Protein AF-A0A914ZZ86-F1 (afdb_monomer)

Secondary structure (DSSP, 8-state):
-EEE--SS---SPPP-TT-TT--EEE--SS---S--S-TT-TT--EEE--SS---EE-S-TT-TT--EEE-TTS---EE-S-TT---

Foldseek 3Di:
DEDADEQPQDQDDDQPLVPQQYAYYHHYHHAHADDDNCLNNLNHQYDHHHQYAHAEDADCLSNLNHNYDHPHNYNHPYYDNCPSHDD

Organism: Parascaris univalens (NCBI:txid6257)

pLDDT: mean 94.18, std 5.55, range [57.41, 98.62]

Solvent-accessible surface area (backbone atoms only — not comparable to full-atom values): 4544 Å² total; per-residue (Å²): 82,73,47,78,51,65,66,68,66,43,53,64,60,66,76,51,69,86,49,54,63,30,26,33,42,35,41,29,48,28,47,29,44,53,60,49,60,47,67,60,34,47,53,22,30,32,44,33,40,31,36,26,47,27,35,45,46,41,62,45,56,50,33,56,50,38,78,41,79,40,62,51,65,43,55,66,79,45,85,46,47,56,88,51,57,57,135

InterPro domains:
  IPR001611 Leucine-rich repeat [PS51450] (21-42)
  IPR001611 Leucine-rich repeat [PS51450] (43-64)
  IPR001611 Leucine-rich repeat [PS51450] (65-86)
  IPR003591 Leucine-rich repeat, typical subtype [SM00369] (19-40)
  IPR003591 Leucine-rich repeat, typical subtype [SM00369] (41-62)
  IPR003591 Leucine-rich repeat, typical subtype [SM00369] (63-87)
  IPR025875 Leucine rich repeat 4 [PF12799] (43-83)
  IPR032675 Leucine-rich repeat domain superfamily [G3DSA:3.80.10.10] (1-87)
  IPR050576 Ciliary and flagellar integrity-associated protein [PTHR45973] (9-85)

Structure (mmCIF, N/CA/C/O backbone):
data_AF-A0A914ZZ86-F1
#
_entry.id   AF-A0A914ZZ86-F1
#
loop_
_atom_site.group_PDB
_atom_site.id
_atom_site.type_symbol
_atom_site.label_atom_id
_atom_site.label_alt_id
_atom_site.label_comp_id
_atom_site.label_asym_id
_atom_site.label_entity_id
_atom_site.label_seq_id
_atom_site.pdbx_PDB_ins_code
_atom_site.Cartn_x
_atom_site.Cartn_y
_atom_site.Cartn_z
_atom_site.occupancy
_atom_site.B_iso_or_equiv
_atom_site.auth_seq_id
_atom_site.auth_comp_id
_atom_site.auth_asym_id
_atom_site.auth_atom_id
_atom_site.pdbx_PDB_model_num
ATOM 1 N N . GLU A 1 1 ? 5.189 0.003 16.765 1.00 89.62 1 GLU A N 1
ATOM 2 C CA . GLU A 1 1 ? 6.361 -0.446 15.977 1.00 89.62 1 GLU A CA 1
ATOM 3 C C . GLU A 1 1 ? 6.355 0.233 14.613 1.00 89.62 1 GLU A C 1
ATOM 5 O O . GLU A 1 1 ? 5.293 0.686 14.184 1.00 89.62 1 GLU A O 1
ATOM 10 N N . SER A 1 2 ? 7.505 0.333 13.949 1.00 95.19 2 SER A N 1
ATOM 11 C CA . SER A 1 2 ? 7.624 0.884 12.596 1.00 95.19 2 SER A CA 1
ATOM 12 C C . SER A 1 2 ? 8.454 -0.041 11.704 1.00 95.19 2 SER A C 1
ATOM 14 O O . SER A 1 2 ? 9.381 -0.699 12.172 1.00 95.19 2 SER A O 1
ATOM 16 N N . LEU A 1 3 ? 8.107 -0.101 10.419 1.00 96.38 3 LEU A N 1
ATOM 17 C CA . LEU A 1 3 ? 8.841 -0.838 9.395 1.00 96.38 3 LEU A CA 1
ATOM 18 C C . LEU A 1 3 ? 9.116 0.094 8.220 1.00 96.38 3 LEU A C 1
ATOM 20 O O . LEU A 1 3 ? 8.185 0.586 7.584 1.00 96.38 3 LEU A O 1
ATOM 24 N N . GLY A 1 4 ? 10.394 0.317 7.927 1.00 96.31 4 GLY A N 1
ATOM 25 C CA . GLY A 1 4 ? 10.845 1.095 6.779 1.00 96.31 4 GLY A CA 1
ATOM 26 C C . GLY A 1 4 ? 11.614 0.222 5.799 1.00 96.31 4 GLY A C 1
ATOM 27 O O . GLY A 1 4 ? 12.632 -0.358 6.158 1.00 96.31 4 GLY A O 1
ATOM 28 N N . LEU A 1 5 ? 11.135 0.144 4.562 1.00 96.06 5 LEU A N 1
ATOM 29 C CA . LEU A 1 5 ? 11.759 -0.581 3.460 1.00 96.06 5 LEU A CA 1
ATOM 30 C C . LEU A 1 5 ? 11.837 0.349 2.250 1.00 96.06 5 LEU A C 1
ATOM 32 O O . LEU A 1 5 ? 11.051 0.252 1.312 1.00 96.06 5 LEU A O 1
ATOM 36 N N . ILE A 1 6 ? 12.789 1.276 2.289 1.00 96.62 6 ILE A N 1
ATOM 37 C CA . ILE A 1 6 ? 12.956 2.324 1.281 1.00 96.62 6 ILE A CA 1
ATOM 38 C C . ILE A 1 6 ? 13.990 1.879 0.238 1.00 96.62 6 ILE A C 1
ATOM 40 O O . ILE A 1 6 ? 15.066 1.424 0.614 1.00 96.62 6 ILE A O 1
ATOM 44 N N . ARG A 1 7 ? 13.702 2.032 -1.065 1.00 96.00 7 ARG A N 1
ATOM 45 C CA . ARG A 1 7 ? 14.636 1.682 -2.167 1.00 96.00 7 ARG A CA 1
ATOM 46 C C . ARG A 1 7 ? 15.049 0.205 -2.226 1.00 96.00 7 ARG A C 1
ATOM 48 O O . ARG A 1 7 ? 16.152 -0.122 -2.660 1.00 96.00 7 ARG A O 1
ATOM 55 N N . HIS A 1 8 ? 14.145 -0.706 -1.874 1.00 96.31 8 HIS A N 1
ATOM 56 C CA . HIS A 1 8 ? 14.402 -2.152 -1.924 1.00 96.31 8 HIS A CA 1
ATOM 57 C C . HIS A 1 8 ? 13.930 -2.833 -3.218 1.00 96.31 8 HIS A C 1
ATOM 59 O O . HIS A 1 8 ? 14.024 -4.054 -3.328 1.00 96.31 8 HIS A O 1
ATOM 65 N N . ARG A 1 9 ? 13.430 -2.068 -4.202 1.00 96.19 9 ARG A N 1
ATOM 66 C CA . ARG A 1 9 ? 12.847 -2.595 -5.455 1.00 96.19 9 ARG A CA 1
ATOM 67 C C . ARG A 1 9 ? 11.719 -3.603 -5.198 1.00 96.19 9 ARG A C 1
ATOM 69 O O . ARG A 1 9 ? 11.532 -4.552 -5.956 1.00 96.19 9 ARG A O 1
ATOM 76 N N . ILE A 1 10 ? 10.973 -3.409 -4.112 1.00 96.81 10 ILE A N 1
ATOM 77 C CA . ILE A 1 10 ? 9.847 -4.269 -3.751 1.00 96.81 10 ILE A CA 1
ATOM 78 C C . ILE A 1 10 ? 8.751 -4.091 -4.799 1.00 96.81 10 ILE A C 1
ATOM 80 O O . ILE A 1 10 ? 8.339 -2.971 -5.071 1.00 96.81 10 ILE A O 1
ATOM 84 N N . THR A 1 11 ? 8.272 -5.188 -5.376 1.00 96.44 11 THR A N 1
ATOM 85 C CA . THR A 1 11 ? 7.189 -5.170 -6.375 1.00 96.44 11 THR A CA 1
ATOM 86 C C . THR A 1 11 ? 5.826 -5.523 -5.785 1.00 96.44 11 THR A C 1
ATOM 88 O O . THR A 1 11 ? 4.796 -5.211 -6.380 1.00 96.44 11 THR A O 1
ATOM 91 N N . LYS A 1 12 ? 5.815 -6.172 -4.614 1.00 96.50 12 LYS A N 1
ATOM 92 C CA . LYS A 1 12 ? 4.613 -6.630 -3.911 1.00 96.50 12 LYS A CA 1
ATOM 93 C C . LYS A 1 12 ? 4.746 -6.441 -2.410 1.00 96.50 12 LYS A C 1
ATOM 95 O O . LYS A 1 12 ? 5.795 -6.740 -1.832 1.00 96.50 12 LYS A O 1
ATOM 100 N N . ILE A 1 13 ? 3.670 -5.991 -1.777 1.00 95.00 13 ILE A N 1
ATOM 101 C CA . ILE A 1 13 ? 3.604 -5.862 -0.322 1.00 95.00 13 ILE A CA 1
ATOM 102 C C . ILE A 1 13 ? 3.531 -7.267 0.280 1.00 95.00 13 ILE A C 1
ATOM 104 O O . ILE A 1 13 ? 2.656 -8.065 -0.058 1.00 95.00 13 ILE A O 1
ATOM 108 N N . LYS A 1 14 ? 4.474 -7.589 1.168 1.00 93.62 14 LYS A N 1
ATOM 109 C CA . LYS A 1 14 ? 4.481 -8.871 1.878 1.00 93.62 14 LYS A CA 1
ATOM 110 C C . LYS A 1 14 ? 3.379 -8.904 2.933 1.00 93.62 14 LYS A C 1
ATOM 112 O O . LYS A 1 14 ? 2.991 -7.877 3.475 1.00 93.62 14 LYS A O 1
ATOM 117 N 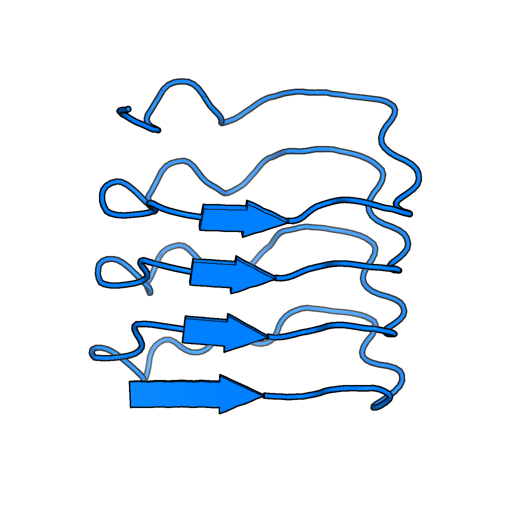N . ASN A 1 15 ? 2.935 -10.108 3.276 1.00 92.12 15 ASN A N 1
ATOM 118 C CA . ASN A 1 15 ? 2.050 -10.295 4.414 1.00 92.12 15 ASN A CA 1
ATOM 119 C C . ASN A 1 15 ? 2.825 -10.101 5.731 1.00 92.12 15 ASN A C 1
ATOM 121 O O . ASN A 1 15 ? 3.744 -10.862 6.042 1.00 92.12 15 ASN A O 1
ATOM 125 N N . TYR A 1 16 ? 2.426 -9.088 6.501 1.00 91.00 16 TYR A N 1
ATOM 126 C CA . TYR A 1 16 ? 3.017 -8.731 7.791 1.00 91.00 16 TYR A CA 1
ATOM 127 C C . TYR A 1 16 ? 2.148 -9.157 8.988 1.00 91.00 16 TYR A C 1
ATOM 129 O O . TYR A 1 16 ? 2.252 -8.564 10.056 1.00 91.00 16 TYR A O 1
ATOM 137 N N . ALA A 1 17 ? 1.321 -10.203 8.868 1.00 89.62 17 ALA A N 1
ATOM 138 C CA . ALA A 1 17 ? 0.384 -10.644 9.916 1.00 89.62 17 ALA A CA 1
ATOM 139 C C . ALA A 1 17 ? 1.012 -10.934 11.294 1.00 89.62 17 ALA A C 1
ATOM 141 O O . ALA A 1 17 ? 0.318 -10.915 12.312 1.00 89.62 17 ALA A O 1
ATOM 142 N N . ARG A 1 18 ? 2.324 -11.195 11.359 1.00 92.38 18 ARG A N 1
ATOM 143 C CA . ARG A 1 18 ? 3.045 -11.370 12.633 1.00 92.38 18 ARG A CA 1
ATOM 144 C C . ARG A 1 18 ? 3.321 -10.046 13.358 1.00 92.38 18 ARG A C 1
ATOM 146 O O . ARG A 1 18 ? 3.562 -10.065 14.558 1.00 92.38 18 ARG A O 1
ATOM 153 N N . MET A 1 19 ? 3.261 -8.915 12.659 1.00 92.56 19 MET A N 1
ATOM 154 C CA . MET A 1 19 ? 3.573 -7.573 13.161 1.00 92.56 19 MET A CA 1
ATOM 155 C C . MET A 1 19 ? 2.299 -6.866 13.641 1.00 92.56 19 MET A C 1
ATOM 157 O O . MET A 1 19 ? 1.918 -5.815 13.131 1.00 92.56 19 MET A O 1
ATOM 161 N N . LYS A 1 20 ? 1.606 -7.470 14.614 1.00 88.25 20 LYS A N 1
ATOM 162 C CA . LYS A 1 20 ? 0.284 -7.006 15.075 1.00 88.25 20 LYS A CA 1
ATOM 163 C C . LYS A 1 20 ? 0.297 -5.576 15.629 1.00 88.25 20 LYS A C 1
ATOM 165 O O . LYS A 1 20 ? -0.707 -4.891 15.525 1.00 88.25 20 LYS A O 1
ATOM 170 N N . ASN A 1 21 ? 1.427 -5.109 16.164 1.00 93.25 21 ASN A N 1
ATOM 171 C CA . ASN A 1 21 ? 1.570 -3.778 16.770 1.00 93.25 21 ASN A CA 1
ATOM 172 C C . ASN A 1 21 ? 2.254 -2.756 15.839 1.00 93.25 21 ASN A C 1
ATOM 174 O O . ASN A 1 21 ? 2.766 -1.716 16.291 1.00 93.25 21 ASN A O 1
ATOM 178 N N . LEU A 1 22 ? 2.306 -3.052 14.536 1.00 96.12 22 LEU A N 1
ATOM 179 C CA . LEU A 1 22 ? 2.856 -2.145 13.540 1.00 96.12 22 LEU A CA 1
ATOM 180 C C . LEU A 1 22 ? 1.961 -0.910 13.411 1.00 96.12 22 LEU A C 1
ATOM 182 O O . LEU A 1 22 ? 0.784 -1.017 13.087 1.00 96.12 22 LEU A O 1
ATOM 186 N N . ARG A 1 23 ? 2.545 0.262 13.666 1.00 96.94 23 ARG A N 1
ATOM 187 C CA . ARG A 1 23 ? 1.875 1.567 13.586 1.00 96.94 23 ARG A CA 1
ATOM 188 C C . ARG A 1 23 ? 2.282 2.346 12.344 1.00 96.94 23 ARG A C 1
ATOM 190 O O . ARG A 1 23 ? 1.488 3.106 11.813 1.00 96.94 23 ARG A O 1
ATOM 197 N N . SER A 1 24 ? 3.503 2.141 11.859 1.00 97.75 24 SER A N 1
ATOM 198 C CA . SER A 1 24 ? 4.036 2.861 10.704 1.00 97.75 24 SER A CA 1
ATOM 199 C C . SER A 1 24 ? 4.656 1.895 9.700 1.00 97.75 24 SER A C 1
ATOM 201 O O . SER A 1 24 ? 5.538 1.112 10.056 1.00 97.75 24 SER A O 1
ATOM 203 N N . LEU A 1 25 ? 4.201 1.958 8.451 1.00 97.56 25 LEU A N 1
ATOM 204 C CA . LEU A 1 25 ? 4.728 1.189 7.330 1.00 97.56 25 LEU A CA 1
ATOM 205 C C . LEU A 1 25 ? 5.181 2.152 6.235 1.00 97.56 25 LEU A C 1
ATOM 207 O O . LEU A 1 25 ? 4.375 2.862 5.639 1.00 97.56 25 LEU A O 1
ATOM 211 N N . CYS A 1 26 ? 6.482 2.164 5.965 1.00 97.81 26 CYS A N 1
ATOM 212 C CA . CYS A 1 26 ? 7.109 3.034 4.983 1.00 97.81 26 CYS A CA 1
ATOM 213 C C . CYS A 1 26 ? 7.741 2.196 3.866 1.00 97.81 26 CYS A C 1
ATOM 215 O O . CYS A 1 26 ? 8.709 1.471 4.084 1.00 97.81 26 CYS A O 1
ATOM 217 N N . LEU A 1 27 ? 7.183 2.302 2.664 1.00 97.69 27 LEU A N 1
ATOM 218 C CA . LEU A 1 27 ? 7.540 1.543 1.462 1.00 97.69 27 LEU A CA 1
ATOM 219 C C . LEU A 1 27 ? 7.911 2.481 0.302 1.00 97.69 27 LEU A C 1
ATOM 221 O O . LEU A 1 27 ? 7.668 2.176 -0.868 1.00 97.69 27 LEU A O 1
ATOM 225 N N . ARG A 1 28 ? 8.515 3.628 0.626 1.00 97.88 28 ARG A N 1
ATOM 226 C CA . ARG A 1 28 ? 8.902 4.658 -0.347 1.00 97.88 28 ARG A CA 1
ATOM 227 C C . ARG A 1 28 ? 9.900 4.153 -1.385 1.00 97.88 28 ARG A C 1
ATOM 229 O O . ARG A 1 28 ? 10.774 3.347 -1.054 1.00 97.88 28 ARG A O 1
ATOM 236 N N . TRP A 1 29 ? 9.844 4.709 -2.594 1.00 98.06 29 TRP A N 1
ATOM 237 C CA . TRP A 1 29 ? 10.813 4.421 -3.658 1.00 98.06 29 TRP A CA 1
ATOM 238 C C . TRP A 1 29 ? 10.923 2.925 -3.960 1.00 98.06 29 TRP A C 1
ATOM 240 O O . TRP A 1 29 ? 12.009 2.340 -3.937 1.00 98.06 29 TRP A O 1
ATOM 250 N N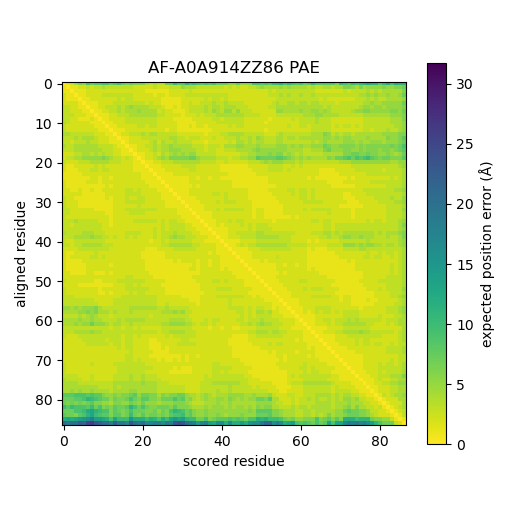 . ASN A 1 30 ? 9.784 2.286 -4.199 1.00 98.44 30 ASN A N 1
ATOM 251 C CA . ASN A 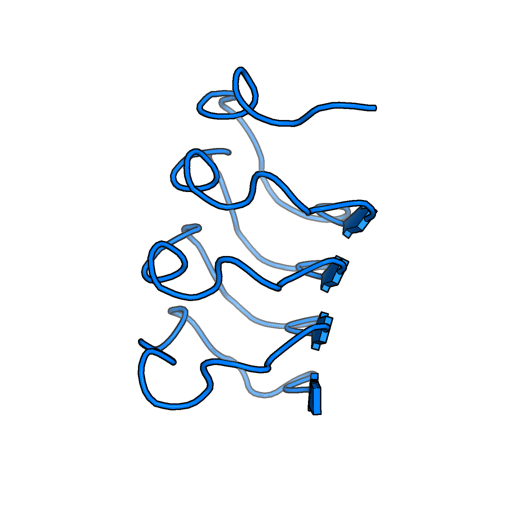1 30 ? 9.719 0.888 -4.605 1.00 98.44 30 ASN A CA 1
ATOM 252 C C . ASN A 1 30 ? 8.984 0.769 -5.948 1.00 98.44 30 ASN A C 1
ATOM 254 O O . ASN A 1 30 ? 8.825 1.737 -6.683 1.00 98.44 30 ASN A O 1
ATOM 258 N N . LEU A 1 31 ? 8.627 -0.453 -6.328 1.00 98.00 31 LEU A N 1
ATOM 259 C CA . LEU A 1 31 ? 7.999 -0.782 -7.605 1.00 98.00 31 LEU A CA 1
ATOM 260 C C . LEU A 1 31 ? 6.636 -1.449 -7.364 1.00 98.00 31 LEU A C 1
ATOM 262 O O . LEU A 1 31 ? 6.224 -2.323 -8.126 1.00 98.00 31 LEU A O 1
ATOM 266 N N . ILE A 1 32 ? 5.971 -1.102 -6.258 1.00 98.19 32 ILE A N 1
ATOM 267 C CA . ILE A 1 32 ? 4.703 -1.711 -5.855 1.00 98.19 32 ILE A CA 1
ATOM 268 C C . ILE A 1 32 ? 3.622 -1.274 -6.833 1.00 98.19 32 ILE A C 1
ATOM 270 O O . ILE A 1 32 ? 3.475 -0.087 -7.101 1.00 98.19 32 ILE A O 1
ATOM 274 N N . THR A 1 33 ? 2.860 -2.233 -7.348 1.00 97.00 33 THR A N 1
ATOM 275 C CA . THR A 1 33 ? 1.793 -1.979 -8.333 1.00 97.00 33 THR A CA 1
ATOM 276 C C . THR A 1 33 ? 0.391 -2.067 -7.743 1.00 97.00 33 THR A C 1
ATOM 278 O O . THR A 1 33 ? -0.559 -1.565 -8.339 1.00 97.00 33 THR A O 1
ATOM 281 N N . LYS A 1 34 ? 0.244 -2.702 -6.575 1.00 96.75 34 LYS A N 1
ATOM 282 C CA . LYS A 1 34 ? -1.044 -2.930 -5.916 1.00 96.75 34 LYS A CA 1
ATOM 283 C C . LYS A 1 34 ? -0.913 -2.821 -4.404 1.00 96.75 34 LYS A C 1
ATOM 285 O O . LYS A 1 34 ? 0.082 -3.262 -3.828 1.00 96.75 34 LYS A O 1
ATOM 290 N N . ILE A 1 35 ? -1.942 -2.263 -3.780 1.00 95.94 35 ILE A N 1
ATOM 291 C CA . ILE A 1 35 ? -2.116 -2.273 -2.330 1.00 95.94 35 ILE A CA 1
ATOM 292 C C . ILE A 1 35 ? -2.763 -3.614 -1.966 1.00 95.94 35 ILE A C 1
ATOM 294 O O . ILE A 1 35 ? -3.882 -3.906 -2.374 1.00 95.94 35 ILE A O 1
ATOM 298 N N . GLU A 1 36 ? -2.032 -4.464 -1.249 1.00 95.25 36 GLU A N 1
ATOM 299 C CA . GLU A 1 36 ? -2.473 -5.812 -0.881 1.00 95.25 36 GLU A CA 1
ATOM 300 C C . GLU A 1 36 ? -1.864 -6.241 0.460 1.00 95.25 36 GLU A C 1
ATOM 302 O O . GLU A 1 36 ? -0.884 -5.661 0.926 1.00 95.25 36 GLU A O 1
ATOM 307 N N . ASN A 1 37 ? -2.424 -7.290 1.071 1.00 94.69 37 ASN A N 1
ATOM 308 C CA . ASN A 1 37 ? -1.897 -7.917 2.292 1.00 94.69 37 ASN A CA 1
ATOM 309 C C . ASN A 1 37 ? -1.825 -7.002 3.533 1.00 94.69 37 ASN A C 1
ATOM 311 O O . ASN A 1 37 ? -1.011 -7.238 4.428 1.00 94.69 37 ASN A O 1
ATOM 315 N N . LEU A 1 38 ? -2.687 -5.983 3.614 1.00 93.31 38 LEU A N 1
ATOM 316 C CA . LEU A 1 38 ? -2.734 -5.042 4.742 1.00 93.31 38 LEU A CA 1
ATOM 317 C C . LEU A 1 38 ? -3.846 -5.341 5.763 1.00 93.31 38 LEU A C 1
ATOM 319 O O . LEU A 1 38 ? -3.874 -4.722 6.822 1.00 93.31 38 LEU A O 1
ATOM 323 N N . SER A 1 39 ? -4.731 -6.309 5.500 1.00 91.31 39 SER A N 1
ATOM 324 C CA . SER A 1 39 ? -5.930 -6.567 6.322 1.00 91.31 39 SER A CA 1
ATOM 325 C C . SER A 1 39 ? -5.646 -6.904 7.790 1.00 91.31 39 SER A C 1
ATOM 327 O O . SER A 1 39 ? -6.473 -6.640 8.659 1.00 91.31 39 SER A O 1
ATOM 329 N N . SER A 1 40 ? -4.469 -7.455 8.094 1.00 91.50 40 SER A N 1
ATOM 330 C CA . SER A 1 40 ? -4.054 -7.782 9.462 1.00 91.50 40 SER A CA 1
ATOM 331 C C . SER A 1 40 ? -3.493 -6.595 10.255 1.00 91.50 40 SER A C 1
ATOM 333 O O . SER A 1 40 ? -3.256 -6.730 11.452 1.00 91.50 40 SER A O 1
ATOM 335 N N . LEU A 1 41 ? -3.222 -5.454 9.613 1.00 93.44 41 LEU A N 1
ATOM 336 C CA . LEU A 1 41 ? -2.521 -4.309 10.208 1.00 93.44 41 LEU A CA 1
ATOM 337 C C . LEU A 1 41 ? -3.495 -3.282 10.804 1.00 93.44 41 LEU A C 1
ATOM 339 O O . LEU A 1 41 ? -3.440 -2.096 10.501 1.00 93.44 41 LEU A O 1
ATOM 343 N N . GLN A 1 42 ? -4.382 -3.741 11.685 1.00 91.69 42 GLN A N 1
ATOM 344 C CA . GLN A 1 42 ? -5.470 -2.929 12.251 1.00 91.69 42 GLN A CA 1
ATOM 345 C C . GLN A 1 42 ? -4.988 -1.726 13.082 1.00 91.69 42 GLN A C 1
ATOM 347 O O . GLN A 1 42 ? -5.726 -0.760 13.247 1.00 91.69 42 GLN A O 1
ATOM 352 N N . HIS A 1 43 ? -3.757 -1.764 13.601 1.00 94.56 43 HIS A N 1
ATOM 353 C CA . HIS A 1 43 ? -3.158 -0.690 14.405 1.00 94.56 43 HIS A CA 1
ATOM 354 C C . HIS A 1 43 ? -2.296 0.290 13.594 1.00 94.56 43 HIS A C 1
ATOM 356 O O . HIS A 1 43 ? -1.612 1.133 14.183 1.00 94.56 43 HIS A O 1
ATOM 362 N N . LEU A 1 44 ? -2.293 0.167 12.264 1.00 95.81 44 LEU A N 1
ATOM 363 C CA . LEU A 1 44 ? -1.513 1.033 11.394 1.00 95.81 44 LEU A CA 1
ATOM 364 C C . LEU A 1 44 ? -2.113 2.441 11.378 1.00 95.81 44 LEU A C 1
ATOM 366 O O . LEU A 1 44 ? -3.269 2.612 11.008 1.00 95.81 44 LEU A O 1
ATOM 370 N N . THR A 1 45 ? -1.307 3.434 11.744 1.00 96.44 45 THR A N 1
ATOM 371 C CA . THR A 1 45 ? -1.677 4.854 11.714 1.00 96.44 45 THR A CA 1
ATOM 372 C C . THR A 1 45 ? -1.013 5.592 10.556 1.00 96.44 45 THR A C 1
ATOM 374 O O . THR A 1 45 ? -1.552 6.577 10.067 1.00 96.44 45 THR A O 1
ATOM 377 N N . LEU A 1 46 ? 0.122 5.093 10.054 1.00 96.75 46 LEU A N 1
ATOM 378 C CA . LEU A 1 46 ? 0.837 5.684 8.926 1.00 96.75 46 LEU A CA 1
ATOM 379 C C . LEU A 1 46 ? 1.175 4.633 7.869 1.00 96.75 46 LEU A C 1
ATOM 381 O O . LEU A 1 46 ? 1.926 3.690 8.134 1.00 96.75 46 LEU A O 1
ATOM 385 N N . LEU A 1 47 ? 0.692 4.859 6.649 1.00 97.19 47 LEU A N 1
ATOM 386 C CA . LEU A 1 47 ? 1.052 4.109 5.451 1.00 97.19 47 LEU A CA 1
ATOM 387 C C . LEU A 1 47 ? 1.687 5.049 4.429 1.00 97.19 47 LEU A C 1
ATOM 389 O O . LEU A 1 47 ? 1.044 5.960 3.911 1.00 97.19 47 LEU A O 1
ATOM 393 N N . ASN A 1 48 ? 2.959 4.810 4.120 1.00 98.12 48 ASN A N 1
ATOM 394 C CA . ASN A 1 48 ? 3.686 5.593 3.137 1.00 98.12 48 ASN A CA 1
ATOM 395 C C . ASN A 1 48 ? 4.103 4.747 1.936 1.00 98.12 48 ASN A C 1
ATOM 397 O O . ASN A 1 48 ? 4.955 3.866 2.049 1.00 98.12 48 ASN A O 1
ATOM 401 N N . LEU A 1 49 ? 3.518 5.059 0.786 1.00 98.06 49 LEU A N 1
ATOM 402 C CA . LEU A 1 49 ? 3.724 4.408 -0.503 1.00 98.06 49 LEU A CA 1
ATOM 403 C C . LEU A 1 49 ? 4.199 5.418 -1.562 1.00 98.06 49 LEU A C 1
ATOM 405 O O . LEU A 1 49 ? 4.032 5.177 -2.758 1.00 98.06 49 LEU A O 1
ATOM 409 N N . TYR A 1 50 ? 4.815 6.524 -1.131 1.00 98.31 50 TYR A N 1
ATOM 410 C CA . TYR A 1 50 ? 5.374 7.548 -2.014 1.00 98.31 50 TYR A CA 1
ATOM 411 C C . TYR A 1 50 ? 6.317 6.942 -3.062 1.00 98.31 50 TYR A C 1
ATOM 413 O O . TYR A 1 50 ? 7.198 6.148 -2.717 1.00 98.31 50 TYR A O 1
ATOM 421 N N . ASP A 1 51 ? 6.156 7.371 -4.312 1.00 98.19 51 ASP A N 1
ATOM 422 C CA . ASP A 1 51 ? 6.975 6.971 -5.461 1.00 98.19 51 ASP A CA 1
ATOM 423 C C . ASP A 1 51 ? 7.025 5.443 -5.637 1.00 98.19 51 ASP A C 1
ATOM 425 O O . ASP A 1 51 ? 7.986 4.746 -5.285 1.00 98.19 51 ASP A O 1
ATOM 429 N N . ASN A 1 52 ? 5.890 4.935 -6.117 1.00 98.62 52 ASN A N 1
ATOM 430 C CA . ASN A 1 52 ? 5.624 3.546 -6.479 1.00 98.62 52 ASN A CA 1
ATOM 431 C C . ASN A 1 52 ? 4.855 3.519 -7.821 1.00 98.62 52 ASN A C 1
ATOM 433 O O . ASN A 1 52 ? 4.789 4.507 -8.550 1.00 98.62 52 ASN A O 1
ATOM 437 N N . GLN A 1 53 ? 4.301 2.370 -8.206 1.00 98.12 53 GLN A N 1
ATOM 438 C CA . GLN A 1 53 ? 3.602 2.172 -9.481 1.00 98.12 53 GLN A CA 1
ATOM 439 C C . GLN A 1 53 ? 2.140 1.754 -9.281 1.00 98.12 53 GLN A C 1
ATOM 441 O O . GLN A 1 53 ? 1.588 1.031 -10.108 1.00 98.12 53 GLN A O 1
ATOM 446 N N . ILE A 1 54 ? 1.518 2.166 -8.173 1.00 98.25 54 ILE A N 1
ATOM 447 C CA . ILE A 1 54 ? 0.143 1.784 -7.838 1.00 98.25 54 ILE A CA 1
ATOM 448 C C . ILE A 1 54 ? -0.820 2.433 -8.829 1.00 98.25 54 ILE A C 1
ATOM 450 O O . ILE A 1 54 ? -0.755 3.646 -9.037 1.00 98.25 54 ILE A O 1
ATOM 454 N N . THR A 1 55 ? -1.710 1.632 -9.417 1.00 97.62 55 THR A N 1
ATOM 455 C CA . THR A 1 55 ? -2.696 2.100 -10.407 1.00 97.62 55 THR A CA 1
ATOM 456 C C . THR A 1 55 ? -4.114 2.221 -9.863 1.00 97.62 55 THR A C 1
ATOM 458 O O . THR A 1 55 ? -4.951 2.904 -10.447 1.00 97.62 55 THR A O 1
ATOM 461 N N . GLU A 1 56 ? -4.393 1.599 -8.724 1.00 97.50 56 GLU A N 1
ATOM 462 C CA . GLU A 1 56 ? -5.711 1.592 -8.102 1.00 97.50 56 GLU A CA 1
ATOM 463 C C . GLU A 1 56 ? -5.572 1.672 -6.585 1.00 97.50 56 GLU A C 1
ATOM 465 O O . GLU A 1 56 ? -4.767 0.953 -5.984 1.00 97.50 56 GLU A O 1
ATOM 470 N N . ILE A 1 57 ? -6.367 2.547 -5.972 1.00 95.69 57 ILE A N 1
ATOM 471 C CA . ILE A 1 57 ? -6.558 2.555 -4.524 1.00 95.69 57 ILE A CA 1
ATOM 472 C C . ILE A 1 57 ? -7.646 1.529 -4.201 1.00 95.69 57 ILE A C 1
ATOM 474 O O . ILE A 1 57 ? -8.774 1.672 -4.662 1.00 95.69 57 ILE A O 1
ATOM 478 N N . ALA A 1 58 ? -7.284 0.493 -3.448 1.00 94.31 58 ALA A N 1
ATOM 479 C CA . ALA A 1 58 ? -8.159 -0.563 -2.936 1.00 94.31 58 ALA A CA 1
ATOM 480 C C . ALA A 1 58 ? -7.457 -1.267 -1.759 1.00 94.31 58 ALA A C 1
ATOM 482 O O . ALA A 1 58 ? -6.268 -1.033 -1.527 1.00 94.31 58 ALA A O 1
ATOM 483 N N . GLY A 1 59 ? -8.143 -2.144 -1.019 1.00 90.12 59 GLY A N 1
ATOM 484 C CA . GLY A 1 59 ? -7.489 -2.979 -0.002 1.00 90.12 59 GLY A CA 1
ATOM 485 C C . GLY A 1 59 ? -7.138 -2.241 1.297 1.00 90.12 59 GLY A C 1
ATOM 486 O O . GLY A 1 59 ? -6.320 -2.731 2.082 1.00 90.12 59 GLY A O 1
ATOM 487 N N . LEU A 1 60 ? -7.716 -1.054 1.509 1.00 93.62 60 LEU A N 1
ATOM 488 C CA . LEU A 1 60 ? -7.531 -0.216 2.701 1.00 93.62 60 LEU A CA 1
ATOM 489 C C . LEU A 1 60 ? -8.690 -0.360 3.701 1.00 93.62 60 LEU A C 1
ATOM 491 O O . LEU A 1 60 ? -8.663 0.261 4.761 1.00 93.62 60 LEU A O 1
ATOM 495 N N . GLU A 1 61 ? -9.672 -1.221 3.421 1.00 90.88 61 GLU A N 1
ATOM 496 C CA . GLU A 1 61 ? -10.968 -1.255 4.111 1.00 90.88 61 GLU A CA 1
ATOM 497 C C . GLU A 1 61 ? -10.825 -1.567 5.611 1.00 90.88 61 GLU A C 1
ATOM 499 O O . GLU A 1 61 ? -11.631 -1.133 6.431 1.00 90.88 61 GLU A O 1
ATOM 504 N N . ASN A 1 62 ? -9.769 -2.297 5.977 1.00 89.75 62 ASN A N 1
ATOM 505 C CA . ASN A 1 62 ? -9.486 -2.728 7.347 1.00 89.75 62 ASN A CA 1
ATOM 506 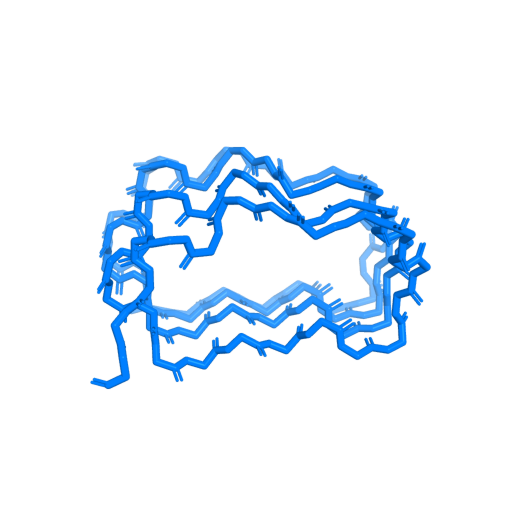C C . ASN A 1 62 ? -8.585 -1.756 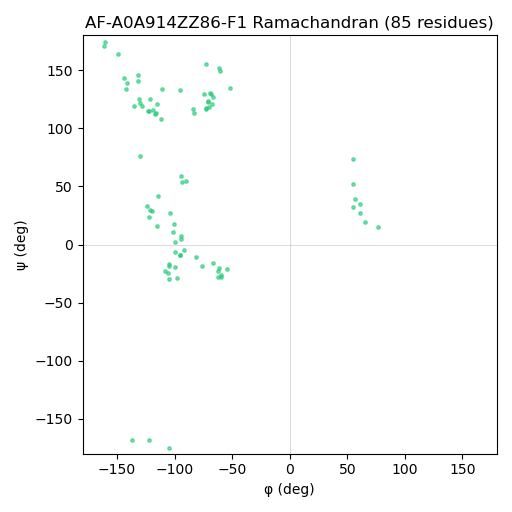8.131 1.00 89.75 62 ASN A C 1
ATOM 508 O O . ASN A 1 62 ? -8.322 -1.988 9.311 1.00 89.75 62 ASN A O 1
ATOM 512 N N . LEU A 1 63 ? -8.078 -0.692 7.502 1.00 92.62 63 LEU A N 1
ATOM 513 C CA . LEU A 1 63 ? -7.149 0.258 8.121 1.00 92.62 63 LEU A CA 1
ATOM 514 C C . LEU A 1 63 ? -7.902 1.410 8.798 1.00 92.62 63 LEU A C 1
ATOM 516 O O . LEU A 1 63 ? -7.661 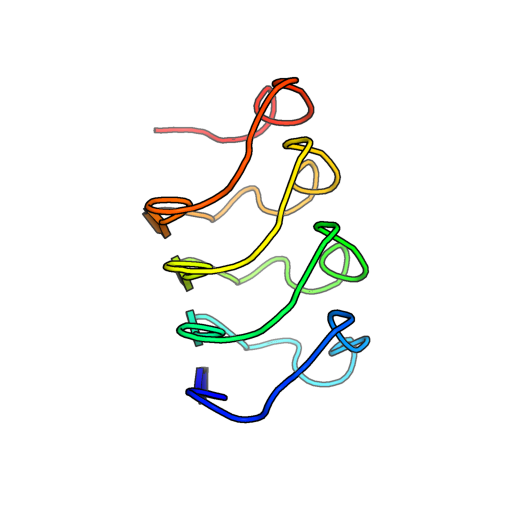2.581 8.532 1.00 92.62 63 LEU A O 1
ATOM 520 N N . THR A 1 64 ? -8.823 1.077 9.701 1.00 91.31 64 THR A N 1
ATOM 521 C CA . THR A 1 64 ? -9.737 2.047 10.331 1.00 91.31 64 THR A CA 1
ATOM 522 C C . THR A 1 64 ? -9.050 3.065 11.245 1.00 91.31 64 THR A C 1
ATOM 524 O O . THR A 1 64 ? -9.672 4.051 11.620 1.00 91.31 64 THR A O 1
ATOM 527 N N . ASN A 1 65 ? -7.800 2.808 11.645 1.00 93.38 65 ASN A N 1
ATOM 528 C CA . ASN A 1 65 ? -6.990 3.696 12.488 1.00 93.38 65 ASN A CA 1
ATOM 529 C C . ASN A 1 65 ? -5.954 4.497 11.680 1.00 93.38 65 ASN A C 1
ATOM 531 O O . ASN A 1 65 ? -5.038 5.070 12.266 1.00 93.38 65 ASN A O 1
ATOM 535 N N . LEU A 1 66 ? -6.042 4.486 10.346 1.00 94.50 66 LEU A N 1
ATOM 536 C CA . LEU A 1 66 ? -5.077 5.162 9.492 1.00 94.50 66 LEU A CA 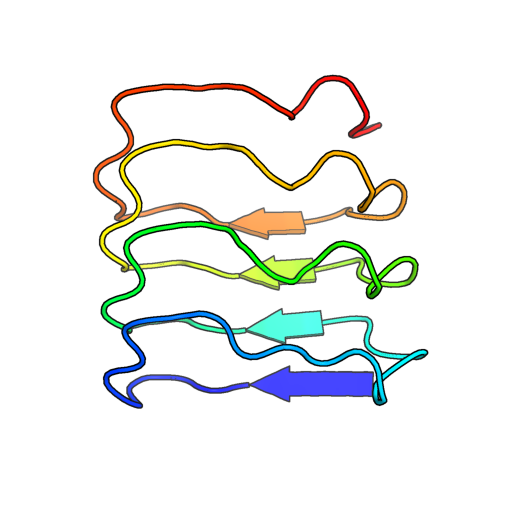1
ATOM 537 C C . LEU A 1 66 ? -5.275 6.680 9.559 1.00 94.50 66 LEU A C 1
ATOM 539 O O . LEU A 1 66 ? -6.297 7.195 9.125 1.00 94.50 66 LEU A O 1
ATOM 543 N N . GLU A 1 67 ? -4.267 7.385 10.058 1.00 94.69 67 GLU A N 1
ATOM 544 C CA . GLU A 1 67 ? -4.245 8.847 10.186 1.00 94.69 67 GLU A CA 1
ATOM 545 C C . GLU A 1 67 ? -3.497 9.503 9.018 1.00 94.69 67 GLU A C 1
ATOM 547 O O . GLU A 1 67 ? -3.735 10.652 8.662 1.00 94.69 67 GLU A O 1
ATOM 552 N N . THR A 1 68 ? -2.531 8.794 8.428 1.00 95.19 68 THR A N 1
ATOM 553 C CA . THR A 1 68 ? -1.681 9.318 7.356 1.00 95.19 68 THR A CA 1
ATOM 554 C C . THR A 1 68 ? -1.529 8.295 6.240 1.00 95.19 68 THR A C 1
ATOM 556 O O . THR A 1 68 ? -0.963 7.216 6.438 1.00 95.19 68 THR A O 1
ATOM 559 N N . LEU A 1 69 ? -1.971 8.674 5.041 1.00 95.75 69 LEU A N 1
ATOM 560 C CA . LEU A 1 69 ? -1.808 7.914 3.805 1.00 95.75 69 LEU A CA 1
ATOM 561 C C . LEU A 1 69 ? -1.083 8.775 2.770 1.00 95.75 69 LEU A C 1
ATOM 563 O O . LEU A 1 69 ? -1.616 9.780 2.310 1.00 95.75 69 LEU A O 1
ATOM 567 N N . ASP A 1 70 ? 0.124 8.368 2.385 1.00 97.38 70 ASP A N 1
ATOM 568 C CA . ASP A 1 70 ? 0.897 9.036 1.334 1.00 97.38 70 ASP A CA 1
ATOM 569 C C . ASP A 1 70 ? 1.006 8.115 0.120 1.00 97.38 70 ASP A C 1
ATOM 571 O O . ASP A 1 70 ? 1.709 7.102 0.147 1.00 97.38 70 ASP A O 1
ATOM 575 N N . LEU A 1 71 ? 0.283 8.476 -0.936 1.00 96.94 71 LEU A N 1
ATOM 576 C CA . LEU A 1 71 ? 0.247 7.786 -2.225 1.00 96.94 71 LEU A CA 1
ATOM 577 C C . LEU A 1 71 ? 0.820 8.657 -3.353 1.00 96.94 71 LEU A C 1
ATOM 579 O O . LEU A 1 71 ? 0.616 8.370 -4.534 1.00 96.94 71 LEU A O 1
ATOM 583 N N . SER A 1 72 ? 1.546 9.721 -3.011 1.00 97.69 72 SER A N 1
ATOM 584 C CA . SER A 1 72 ? 2.091 10.660 -3.993 1.00 97.69 72 SER A CA 1
ATOM 585 C C . SER A 1 72 ? 3.065 9.961 -4.949 1.00 97.69 72 SER A C 1
ATOM 587 O O . SER A 1 72 ? 3.715 8.982 -4.581 1.00 97.69 72 SER A O 1
ATOM 589 N N . PHE A 1 73 ? 3.194 10.474 -6.177 1.00 98.00 73 PHE A N 1
ATOM 590 C CA . PHE A 1 73 ? 4.064 9.892 -7.213 1.00 98.00 73 PHE A CA 1
ATOM 591 C C . PHE A 1 73 ? 3.748 8.412 -7.516 1.00 98.00 73 PHE A C 1
ATOM 593 O O . PHE A 1 73 ? 4.639 7.598 -7.726 1.00 98.00 73 PHE A O 1
ATOM 600 N N . ASN A 1 74 ? 2.463 8.059 -7.543 1.00 98.38 74 ASN A N 1
ATOM 601 C CA . ASN A 1 74 ? 1.975 6.796 -8.102 1.00 98.38 74 ASN A CA 1
ATOM 602 C C . ASN A 1 74 ? 1.304 7.029 -9.468 1.00 98.38 74 ASN A C 1
ATOM 604 O O . ASN A 1 74 ? 1.323 8.137 -10.002 1.00 98.38 74 ASN A O 1
ATOM 608 N N . ARG A 1 75 ? 0.719 5.980 -10.054 1.00 97.62 75 ARG A N 1
ATOM 609 C CA . ARG A 1 75 ? 0.058 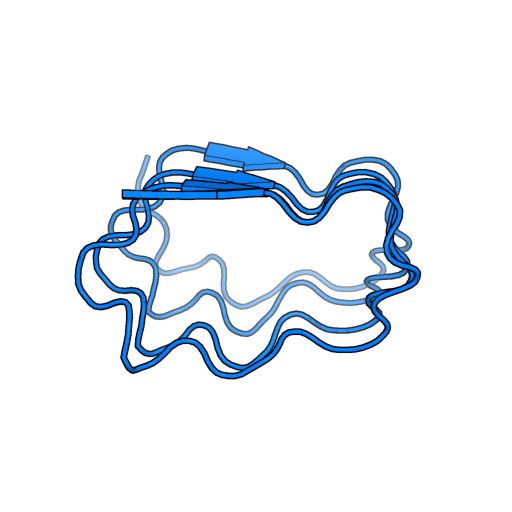6.001 -11.371 1.00 97.62 75 ARG A CA 1
ATOM 610 C C . ARG A 1 75 ? -1.442 5.744 -11.236 1.00 97.62 75 ARG A C 1
ATOM 612 O O . ARG A 1 75 ? -1.999 4.943 -11.973 1.00 97.62 75 ARG A O 1
ATOM 619 N N . ILE A 1 76 ? -2.061 6.355 -10.229 1.00 97.38 76 ILE A N 1
ATOM 620 C CA . ILE A 1 76 ? -3.423 6.029 -9.799 1.00 97.38 76 ILE A CA 1
ATOM 621 C C . ILE A 1 76 ? -4.423 6.486 -10.861 1.00 97.38 76 ILE A C 1
ATOM 623 O O . ILE A 1 76 ? -4.546 7.675 -11.140 1.00 97.38 76 ILE A O 1
ATOM 627 N N . GLU A 1 77 ? -5.154 5.527 -11.414 1.00 96.81 77 GLU A N 1
ATOM 628 C CA . GLU A 1 77 ? -6.211 5.717 -12.411 1.00 96.81 77 GLU A CA 1
ATOM 629 C C . GLU A 1 77 ? -7.601 5.463 -11.815 1.00 96.81 77 GLU A C 1
ATOM 631 O O . GLU A 1 77 ? -8.604 5.951 -12.334 1.00 96.81 77 GLU A O 1
ATOM 636 N N . LYS A 1 78 ? -7.672 4.692 -10.722 1.00 96.81 78 LYS A N 1
ATOM 637 C CA . LYS A 1 78 ? -8.918 4.308 -10.052 1.00 96.81 78 LYS A CA 1
ATOM 638 C C . LYS A 1 78 ? -8.835 4.523 -8.548 1.00 96.81 78 LYS A C 1
ATOM 640 O O . LYS A 1 78 ? -7.813 4.239 -7.923 1.00 96.81 78 LYS A O 1
ATOM 645 N N . ILE A 1 79 ? -9.936 4.992 -7.974 1.00 94.81 79 ILE A N 1
ATOM 646 C CA . ILE A 1 79 ? -10.067 5.264 -6.543 1.00 94.81 79 ILE A CA 1
ATOM 647 C C . ILE A 1 79 ? -11.215 4.418 -5.990 1.00 94.81 79 ILE A C 1
ATOM 649 O O . ILE A 1 79 ? -12.332 4.495 -6.497 1.00 94.81 79 ILE A O 1
ATOM 653 N N . GLY A 1 80 ? -10.932 3.634 -4.952 1.00 91.62 80 GLY A N 1
ATOM 654 C CA . GLY A 1 80 ? -11.890 2.808 -4.225 1.00 91.62 80 GLY A CA 1
ATOM 655 C C . GLY A 1 80 ? -11.363 2.427 -2.837 1.00 91.62 80 GLY A C 1
ATOM 656 O O . GLY A 1 80 ? -10.231 2.751 -2.476 1.00 91.62 80 GLY A O 1
ATOM 657 N N . GLY A 1 81 ? -12.198 1.770 -2.027 1.00 84.50 81 GLY A N 1
ATOM 658 C CA . GLY A 1 81 ? -11.789 1.219 -0.726 1.00 84.50 81 GLY A CA 1
ATOM 659 C C . GLY A 1 81 ? -11.379 2.259 0.326 1.00 84.50 81 GLY A C 1
ATOM 660 O O . GLY A 1 81 ? -10.690 1.911 1.280 1.00 84.50 81 GLY A O 1
ATOM 661 N N . LEU A 1 82 ? -11.775 3.526 0.153 1.00 87.56 82 LEU A N 1
ATOM 662 C CA . LEU A 1 82 ? -11.519 4.620 1.101 1.00 87.56 82 LEU A CA 1
ATOM 663 C C . LEU A 1 82 ? -12.689 4.855 2.068 1.00 87.56 82 LEU A C 1
ATOM 665 O O . LEU A 1 82 ? -12.536 5.603 3.028 1.00 87.56 82 LEU A O 1
ATOM 669 N N . ASP A 1 83 ? -13.837 4.211 1.844 1.00 88.62 83 ASP A N 1
ATOM 670 C CA . ASP A 1 83 ? -15.099 4.479 2.552 1.00 88.62 83 ASP A CA 1
ATOM 671 C C . ASP A 1 83 ? -15.030 4.229 4.066 1.00 88.62 83 ASP A C 1
ATOM 673 O O . ASP A 1 83 ? -15.855 4.726 4.832 1.00 88.62 83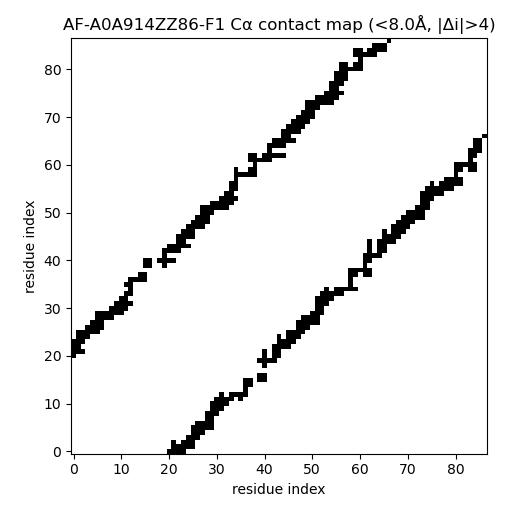 ASP A O 1
ATOM 677 N N . THR A 1 84 ? -14.057 3.433 4.511 1.00 85.06 84 THR A N 1
ATOM 678 C CA . THR A 1 84 ? -13.865 3.086 5.922 1.00 85.06 84 THR A CA 1
ATOM 679 C C . THR A 1 84 ? -12.849 3.975 6.635 1.00 85.06 84 THR A C 1
ATOM 681 O O . THR A 1 84 ? -12.747 3.894 7.864 1.00 85.06 84 THR A O 1
ATOM 684 N N . LEU A 1 85 ? -12.115 4.823 5.905 1.00 82.62 85 LEU A N 1
ATOM 685 C CA . LEU A 1 85 ? -11.176 5.768 6.500 1.00 82.62 85 LEU A CA 1
ATOM 686 C C . LEU A 1 85 ? -11.955 6.916 7.143 1.00 82.62 85 LEU A C 1
ATOM 688 O O . LEU A 1 85 ? -12.840 7.513 6.530 1.00 82.62 85 LEU A O 1
ATOM 692 N N . ARG A 1 86 ? -11.639 7.211 8.403 1.00 77.31 86 ARG A N 1
ATOM 693 C CA . ARG A 1 86 ? -12.262 8.295 9.165 1.00 77.31 86 ARG A CA 1
ATOM 694 C C . ARG A 1 86 ? -11.222 9.385 9.395 1.00 77.31 86 ARG A C 1
ATOM 696 O O . ARG A 1 86 ? -10.095 9.061 9.758 1.00 77.31 86 ARG A O 1
ATOM 703 N N . ASN A 1 87 ? -11.616 10.635 9.154 1.00 57.41 87 ASN A N 1
ATOM 704 C CA . ASN A 1 87 ? -10.824 11.819 9.501 1.00 57.41 87 ASN A CA 1
ATOM 705 C C . ASN A 1 87 ? -10.809 12.049 11.012 1.00 57.41 87 ASN A C 1
ATOM 707 O O . ASN A 1 87 ? -11.870 11.816 11.641 1.00 57.41 87 ASN A O 1
#

Sequence (87 aa):
ESLGLIRHRITKIKNYARMKNLRSLCLRWNLITKIENLSSLQHLTLLNLYDNQITEIAGLENLTNLETLDLSFNRIEKIGGLDTLRN

Radius of gyration: 11.74 Å; Cα contacts (8 Å, |Δi|>4): 225; chains: 1; bounding box: 30×23×29 Å

Nearest PDB structures (foldseek):
  8qp7-assembly1_A  TM=8.439E-01  e=1.496E-04  Yersinia enterocolitica
  4fmz-assembly1_A  TM=9.138E-01  e=5.856E-04  Listeria monocytogenes serotype 4b str. F2365
  1otm-assembly1_A  TM=8.888E-01  e=5.172E-04  Listeria monocytogenes
  7pv9-assembly3_C  TM=8.456E-01  e=3.350E-04  Listeria monocytogenes EGD-e
  2wqx-assembly2_B  TM=8.365E-01  e=1.159E-03  Listeria monocytogenes EGD-e

Mean predicted aligned error: 2.89 Å